Protein AF-H3R874-F1 (afdb_monomer_lite)

Radius of gyration: 22.12 Å; chains: 1; bounding box: 52×36×57 Å

Sequence (109 aa):
MIKLPDESSPEDLREIAEYSLGIKLDDREPEIAHAVWLYCRAEVQRLNATAQPVSEGCKWTYDDDGYWDSACGSSWVFNDGGPVENECNFCQKCGGKVMLPAAPEGQDD

Secondary structure (DSSP, 8-state):
---PPP---HHHHHHHHHHHH-----TT-HHHHHHHHHHHHHHHHHHHHHPPPPPS-EEEEE-TTS-EEETTTEEE--SSS-TTTTT--B-TTT-PBEEPPPPP-----

Organism: NCBI:txid660596

Foldseek 3Di:
DDDDPDPDPPVVVQVVCCVVPVDNDDPPDPVVVVVVVVVVVVVVVVCVVPQADQDQAWEWDADPVQWTAIPVGDIDHDPDDDCVVVVVQADPPRRHGYDYPDDPPDDDD

Structure (mmCIF, N/CA/C/O backbone):
data_AF-H3R874-F1
#
_entry.id   AF-H3R874-F1
#
loop_
_atom_site.group_PDB
_atom_site.id
_atom_site.type_symbol
_atom_site.label_atom_id
_atom_site.label_alt_id
_atom_site.label_comp_id
_atom_site.label_asym_id
_atom_site.label_entity_id
_atom_site.label_seq_id
_atom_site.pdbx_PDB_ins_code
_atom_site.Cartn_x
_atom_site.Cartn_y
_atom_site.Cartn_z
_atom_site.occupancy
_atom_site.B_iso_or_equiv
_atom_site.auth_seq_id
_atom_site.auth_comp_id
_atom_site.auth_asym_id
_atom_site.auth_atom_id
_atom_site.pdbx_PDB_model_num
ATOM 1 N N . MET A 1 1 ? 12.088 16.253 3.020 1.00 38.22 1 MET A N 1
ATOM 2 C CA . MET A 1 1 ? 11.505 16.563 4.344 1.00 38.22 1 MET A CA 1
ATOM 3 C C . MET A 1 1 ? 10.110 17.102 4.077 1.00 38.22 1 MET A C 1
ATOM 5 O O . MET A 1 1 ? 9.967 18.272 3.749 1.00 38.22 1 MET A O 1
ATOM 9 N N . ILE A 1 2 ? 9.115 16.215 4.030 1.00 35.97 2 ILE A N 1
ATOM 10 C CA . ILE A 1 2 ? 7.739 16.604 3.710 1.00 35.97 2 ILE A CA 1
ATOM 11 C C . ILE A 1 2 ? 7.205 17.330 4.939 1.00 35.97 2 ILE A C 1
ATOM 13 O O . ILE A 1 2 ? 7.132 16.756 6.025 1.00 35.97 2 ILE A O 1
ATOM 17 N N . LYS A 1 3 ? 6.923 18.620 4.782 1.00 36.81 3 LYS A N 1
ATOM 18 C CA . LYS A 1 3 ? 6.278 19.419 5.813 1.00 36.81 3 LYS A CA 1
ATOM 19 C C . LYS A 1 3 ? 4.809 19.007 5.792 1.00 36.81 3 LYS A C 1
ATOM 21 O O . LYS A 1 3 ? 4.113 19.308 4.826 1.00 36.81 3 LYS A O 1
ATOM 26 N N . LEU A 1 4 ? 4.385 18.234 6.790 1.00 39.78 4 LEU A N 1
ATOM 27 C CA . LEU A 1 4 ? 2.964 17.987 7.020 1.00 39.78 4 LEU A CA 1
ATOM 28 C C . LEU A 1 4 ? 2.274 19.358 7.145 1.00 39.78 4 LEU A C 1
ATOM 30 O O . LEU A 1 4 ? 2.881 20.261 7.736 1.00 39.78 4 LEU A O 1
ATOM 34 N N . PRO A 1 5 ? 1.094 19.560 6.533 1.00 45.00 5 PRO A N 1
ATOM 35 C CA . PRO A 1 5 ? 0.373 20.814 6.676 1.00 45.00 5 PRO A CA 1
ATOM 36 C C . PRO A 1 5 ? 0.139 21.077 8.163 1.00 45.00 5 PRO A C 1
ATOM 38 O O . PRO A 1 5 ? -0.196 20.159 8.912 1.00 45.00 5 PRO A O 1
ATOM 41 N N . ASP A 1 6 ? 0.413 22.320 8.553 1.00 49.25 6 ASP A N 1
ATOM 42 C CA . ASP A 1 6 ? 0.218 22.842 9.901 1.00 49.25 6 ASP A CA 1
ATOM 43 C C . ASP A 1 6 ? -1.181 22.454 10.370 1.00 49.25 6 ASP A C 1
ATOM 45 O O . ASP A 1 6 ? -2.151 22.647 9.632 1.00 49.25 6 ASP A O 1
ATOM 49 N N . GLU A 1 7 ? -1.234 21.796 11.526 1.00 51.66 7 GLU A N 1
ATOM 50 C CA . GLU A 1 7 ? -2.441 21.208 12.085 1.00 51.66 7 GLU A CA 1
ATOM 51 C C . GLU A 1 7 ? -3.552 22.257 12.043 1.00 51.66 7 GLU A C 1
ATOM 53 O O . GLU A 1 7 ? -3.449 23.315 12.664 1.00 51.66 7 GLU A O 1
ATOM 58 N N . SER A 1 8 ? -4.583 21.964 11.244 1.00 54.72 8 SER A N 1
ATOM 59 C CA . SER A 1 8 ? -5.846 22.697 11.211 1.00 54.72 8 SER A CA 1
ATOM 60 C C . SER A 1 8 ? -6.213 23.088 12.637 1.00 54.72 8 SER A C 1
ATOM 62 O O . SER A 1 8 ? -6.173 22.230 13.526 1.00 54.72 8 SER A O 1
ATOM 64 N N . SER A 1 9 ? -6.484 24.377 12.834 1.00 54.72 9 SER A N 1
ATOM 65 C CA . SER A 1 9 ? -6.677 25.020 14.130 1.00 54.72 9 SER A CA 1
ATOM 66 C C . SER A 1 9 ? -7.515 24.131 15.057 1.00 54.72 9 SER A C 1
ATOM 68 O O . SER A 1 9 ? -8.440 23.467 14.586 1.00 54.72 9 SER A O 1
ATOM 70 N N . PRO A 1 10 ? -7.275 24.115 16.379 1.00 54.81 10 PRO A N 1
ATOM 71 C CA . PRO A 1 10 ? -8.125 23.382 17.322 1.00 54.81 10 PRO A CA 1
ATOM 72 C C . PRO A 1 10 ? -9.630 23.668 17.151 1.00 54.81 10 PRO A C 1
ATOM 74 O O . PRO A 1 10 ? -10.464 22.821 17.469 1.00 54.81 10 PRO A O 1
ATOM 77 N N . GLU A 1 11 ? -9.974 24.840 16.610 1.00 55.66 11 GLU A N 1
ATOM 78 C CA . GLU A 1 11 ? -11.342 25.219 16.244 1.00 55.66 11 GLU A CA 1
ATOM 79 C C . GLU A 1 11 ? -11.886 24.439 15.030 1.00 55.66 11 GLU A C 1
ATOM 81 O O . GLU A 1 11 ? -13.043 24.023 15.048 1.00 55.66 11 GLU A O 1
ATOM 86 N N . ASP A 1 12 ? -11.047 24.132 14.036 1.00 61.09 12 ASP A N 1
ATOM 87 C CA . ASP A 1 12 ? -11.418 23.365 12.838 1.00 61.09 12 ASP A CA 1
ATOM 88 C C . ASP A 1 12 ? -11.732 21.900 13.190 1.00 61.09 12 ASP A C 1
ATOM 90 O O . ASP A 1 12 ? -12.692 21.306 12.695 1.00 61.09 12 ASP A O 1
ATOM 94 N N . LEU A 1 13 ? -10.949 21.302 14.097 1.00 57.59 13 LEU A N 1
ATOM 95 C CA . LEU A 1 13 ? -11.182 19.931 14.570 1.00 57.59 13 LEU A CA 1
ATOM 96 C C . LEU A 1 13 ? -12.442 19.824 15.438 1.00 57.59 13 LEU A C 1
ATOM 98 O O . LEU A 1 13 ? -13.149 18.813 15.380 1.00 57.59 13 LEU A O 1
ATOM 102 N N . ARG A 1 14 ? -12.745 20.871 16.216 1.00 62.09 14 ARG A N 1
ATOM 103 C CA . ARG A 1 14 ? -13.994 20.983 16.977 1.00 62.09 14 ARG A CA 1
ATOM 104 C C . ARG A 1 14 ? -15.188 21.020 16.031 1.00 62.09 14 ARG A C 1
ATOM 106 O O . ARG A 1 14 ? -16.101 20.220 16.201 1.00 62.09 14 ARG A O 1
ATOM 113 N N . GLU A 1 15 ? -15.160 21.872 15.010 1.00 63.12 15 GLU A N 1
ATOM 114 C CA . GLU A 1 15 ? -16.266 22.002 14.057 1.00 63.12 15 GLU A CA 1
ATOM 115 C C . GLU A 1 15 ? -16.545 20.686 13.307 1.00 63.12 15 GLU A C 1
ATOM 117 O O . GLU A 1 15 ? -17.700 20.273 13.184 1.00 63.12 15 GLU A O 1
ATOM 122 N N . ILE A 1 16 ? -15.499 19.957 12.897 1.00 60.62 16 ILE A N 1
ATOM 123 C CA . ILE A 1 16 ? -15.636 18.636 12.258 1.00 60.62 16 ILE A CA 1
ATOM 124 C C . ILE A 1 16 ? -16.312 17.624 13.196 1.00 60.62 16 ILE A C 1
ATOM 126 O O . ILE A 1 16 ? -17.182 16.859 12.760 1.00 60.62 16 ILE A O 1
ATOM 130 N N . ALA A 1 17 ? -15.933 17.611 14.477 1.00 61.56 17 ALA A N 1
ATOM 131 C CA . ALA A 1 17 ? -16.514 16.715 15.472 1.00 61.56 17 ALA A CA 1
ATOM 132 C C . ALA A 1 17 ? -17.977 17.076 15.787 1.00 61.56 17 ALA A C 1
ATOM 134 O O . ALA A 1 17 ? -18.828 16.185 15.837 1.00 61.56 17 ALA A O 1
ATOM 135 N N . GLU A 1 18 ? -18.288 18.366 15.938 1.00 65.81 18 GLU A N 1
ATOM 136 C CA . GLU A 1 18 ? -19.650 18.847 16.195 1.00 65.81 18 GLU A CA 1
ATOM 137 C C . GLU A 1 18 ? -20.582 18.562 15.008 1.00 65.81 18 GLU A C 1
ATOM 139 O O . GLU A 1 18 ? -21.703 18.089 15.202 1.00 65.81 18 GLU A O 1
ATOM 144 N N . TYR A 1 19 ? -20.110 18.774 13.775 1.00 64.25 19 TYR A N 1
ATOM 145 C CA . TYR A 1 19 ? -20.874 18.507 12.555 1.00 64.25 19 TYR A CA 1
ATOM 146 C C . TYR A 1 19 ? -21.130 17.010 12.338 1.00 64.25 19 TYR A C 1
ATOM 148 O O . TYR A 1 19 ? -22.250 16.607 12.024 1.00 64.25 19 TYR A O 1
ATOM 156 N N . SER A 1 20 ? -20.109 16.173 12.536 1.00 65.69 20 SER A N 1
ATOM 157 C CA . SER A 1 20 ? -20.207 14.730 12.274 1.00 65.69 20 SER A CA 1
ATOM 158 C C . SER A 1 20 ? -21.038 13.990 13.324 1.00 65.69 20 SER A C 1
ATOM 160 O O . SER A 1 20 ? -21.626 12.953 13.019 1.00 65.69 20 SER A O 1
ATOM 162 N N . LEU A 1 21 ? -21.080 14.503 14.558 1.00 62.59 21 LEU A N 1
ATOM 163 C CA . LEU A 1 21 ? -21.749 13.851 15.688 1.00 62.59 21 LEU A CA 1
ATOM 164 C C . LEU A 1 21 ? -23.035 14.563 16.133 1.00 62.59 21 LEU A C 1
ATOM 166 O O . LEU A 1 21 ? -23.816 13.981 16.884 1.00 62.59 21 LEU A O 1
ATOM 170 N N . GLY A 1 22 ? -23.278 15.801 15.692 1.00 55.25 22 GLY A N 1
ATOM 171 C CA . GLY A 1 22 ? -24.441 16.601 16.092 1.00 55.25 22 GLY A CA 1
ATOM 172 C C . GLY A 1 22 ? -24.423 17.044 17.561 1.00 55.25 22 GLY A C 1
ATOM 173 O O . GLY A 1 22 ? -25.471 17.378 18.114 1.00 55.25 22 GLY A O 1
ATOM 174 N N . ILE A 1 23 ? -23.256 17.027 18.209 1.00 58.88 23 ILE A N 1
ATOM 175 C CA . ILE A 1 23 ? -23.072 17.371 19.625 1.00 58.88 23 ILE A CA 1
ATOM 176 C C . ILE A 1 23 ? -22.330 18.702 19.686 1.00 58.88 23 ILE A C 1
ATOM 178 O O . ILE A 1 23 ? -21.256 18.805 19.112 1.00 58.88 23 ILE A O 1
ATOM 182 N N . LYS A 1 24 ? -22.863 19.707 20.393 1.00 61.59 24 LYS A N 1
ATOM 183 C CA . LYS A 1 24 ? -22.104 20.931 20.697 1.00 61.59 24 LYS A CA 1
ATOM 184 C C . LYS A 1 24 ? -21.121 20.620 21.818 1.00 61.59 24 LYS A C 1
ATOM 186 O O . LYS A 1 24 ? -21.552 20.293 22.922 1.00 61.59 24 LYS A O 1
ATOM 191 N N . LEU A 1 25 ? -19.827 20.699 21.534 1.00 56.94 25 LEU A N 1
ATOM 192 C CA . LEU A 1 25 ? -18.785 20.478 22.525 1.00 56.94 25 LEU A CA 1
ATOM 193 C C . LEU A 1 25 ? -18.624 21.792 23.289 1.00 56.94 25 LEU A C 1
ATOM 195 O O . LEU A 1 25 ? -17.944 22.688 22.807 1.00 56.94 25 LEU A O 1
ATOM 199 N N . ASP A 1 26 ? -19.297 21.979 24.427 1.00 61.75 26 ASP A N 1
ATOM 200 C CA . ASP A 1 26 ? -18.939 23.087 25.318 1.00 61.75 26 ASP A CA 1
ATOM 201 C C . ASP A 1 26 ? -17.731 22.703 26.185 1.00 61.75 26 ASP A C 1
ATOM 203 O O . ASP A 1 26 ? -17.539 21.540 26.545 1.00 61.75 26 ASP A O 1
ATOM 207 N N . ASP A 1 27 ? -16.874 23.684 26.470 1.00 55.81 27 ASP A N 1
ATOM 208 C CA . ASP A 1 27 ? -15.534 23.491 27.036 1.00 55.81 27 ASP A CA 1
ATOM 209 C C . ASP A 1 27 ? -15.523 23.037 28.517 1.00 55.81 27 ASP A C 1
ATOM 211 O O . ASP A 1 27 ? -14.499 23.165 29.194 1.00 55.81 27 ASP A O 1
ATOM 215 N N . ARG A 1 28 ? -16.646 22.553 29.079 1.00 56.78 28 ARG A N 1
ATOM 216 C CA . ARG A 1 28 ? -16.776 22.299 30.527 1.00 56.78 28 ARG A CA 1
ATOM 217 C C . ARG A 1 28 ? -17.275 20.926 30.963 1.00 56.78 28 ARG A C 1
ATOM 219 O O . ARG A 1 28 ? -17.344 20.717 32.174 1.00 56.78 28 ARG A O 1
ATOM 226 N N . GLU A 1 29 ? -17.534 19.967 30.076 1.00 59.66 29 GLU A N 1
ATOM 227 C CA . GLU A 1 29 ? -18.005 18.645 30.523 1.00 59.66 29 GLU A CA 1
ATOM 228 C C . GLU A 1 29 ? -17.024 17.494 30.215 1.00 59.66 29 GLU A C 1
ATOM 230 O O . GLU A 1 29 ? -16.929 17.043 29.069 1.00 59.66 29 GLU A O 1
ATOM 235 N N . PRO A 1 30 ? -16.324 16.933 31.233 1.00 59.25 30 PRO A N 1
ATOM 236 C CA . PRO A 1 30 ? -15.464 15.754 31.057 1.00 59.25 30 PRO A CA 1
ATOM 237 C C . PRO A 1 30 ? -16.240 14.517 30.573 1.00 59.25 30 PRO A C 1
ATOM 239 O O . PRO A 1 30 ? -15.647 13.568 30.057 1.00 59.25 30 PRO A O 1
ATOM 242 N N . GLU A 1 31 ? -17.567 14.533 30.699 1.00 60.78 31 GLU A N 1
ATOM 243 C CA . GLU A 1 31 ? -18.452 13.451 30.274 1.00 60.78 31 GLU A CA 1
ATOM 244 C C . GLU A 1 31 ? -18.611 13.390 28.746 1.00 60.78 31 GLU A C 1
ATOM 246 O O . GLU A 1 31 ? -18.642 12.296 28.181 1.00 60.78 31 GLU A O 1
ATOM 251 N N . ILE A 1 32 ? -18.596 14.537 28.052 1.00 64.88 32 ILE A N 1
ATOM 252 C CA . ILE A 1 32 ? -18.696 14.586 26.585 1.00 64.88 32 ILE A CA 1
ATOM 253 C C . ILE A 1 32 ? -17.379 14.145 25.940 1.00 64.88 32 ILE A C 1
ATOM 255 O O . ILE A 1 32 ? -17.388 13.335 25.015 1.00 64.88 32 ILE A O 1
ATOM 259 N N . ALA A 1 33 ? -16.235 14.592 26.467 1.00 70.94 33 ALA A N 1
ATOM 260 C CA . ALA A 1 33 ? -14.926 14.128 26.004 1.00 70.94 33 ALA A CA 1
ATOM 261 C C . ALA A 1 33 ? -14.773 12.604 26.170 1.00 70.94 33 ALA A C 1
ATOM 263 O O . ALA A 1 33 ? -14.255 11.922 25.284 1.00 70.94 33 ALA A O 1
ATOM 264 N N . HIS A 1 34 ? -15.284 12.050 27.275 1.00 75.81 34 HIS A N 1
ATOM 265 C CA . HIS A 1 34 ? -15.305 10.607 27.493 1.00 75.81 34 HIS A CA 1
ATOM 266 C C . HIS A 1 34 ? -16.264 9.890 26.529 1.00 75.81 34 HIS A C 1
ATOM 268 O O . HIS A 1 34 ? -15.900 8.848 25.987 1.00 75.81 34 HIS A O 1
ATOM 274 N N . ALA A 1 35 ? -17.443 10.453 26.250 1.00 79.31 35 ALA A N 1
ATOM 275 C CA . ALA A 1 35 ? -18.374 9.905 25.265 1.00 79.31 35 ALA A CA 1
ATOM 276 C C . ALA A 1 35 ? -17.779 9.891 23.844 1.00 79.31 35 ALA A C 1
ATOM 278 O O . ALA A 1 35 ? -17.849 8.866 23.165 1.00 79.31 35 ALA A O 1
ATOM 279 N N . VAL A 1 36 ? -17.120 10.978 23.425 1.00 82.88 36 VAL A N 1
ATOM 280 C CA . VAL A 1 36 ? -16.399 11.058 22.142 1.00 82.88 36 VAL A CA 1
ATOM 281 C C . VAL A 1 36 ? -15.271 10.030 22.099 1.00 82.88 36 VAL A C 1
ATOM 283 O O . VAL A 1 36 ? -15.146 9.296 21.121 1.00 82.88 36 VAL A O 1
ATOM 286 N N . TRP A 1 37 ? -14.489 9.897 23.173 1.00 83.06 37 TRP A N 1
ATOM 287 C CA . TRP A 1 37 ? -13.432 8.889 23.248 1.00 83.06 37 TRP A CA 1
ATOM 288 C C . TRP A 1 37 ? -13.977 7.458 23.140 1.00 83.06 37 TRP A C 1
ATOM 290 O O . TRP A 1 37 ? -13.430 6.644 22.394 1.00 83.06 37 TRP A O 1
ATOM 300 N N . LEU A 1 38 ? -15.071 7.144 23.843 1.00 85.94 38 LEU A N 1
ATOM 301 C CA . LEU A 1 38 ? -15.717 5.832 23.781 1.00 85.94 38 LEU A CA 1
ATOM 302 C C . LEU A 1 38 ? -16.253 5.531 22.380 1.00 85.94 38 LEU A C 1
ATOM 304 O O . LEU A 1 38 ? -16.066 4.413 21.897 1.00 85.94 38 LEU A O 1
ATOM 308 N N . TYR A 1 39 ? -16.869 6.521 21.733 1.00 84.38 39 TYR A N 1
ATOM 309 C CA . TYR A 1 39 ? -17.366 6.406 20.367 1.00 84.38 39 TYR A CA 1
ATOM 310 C C . TYR A 1 39 ? -16.225 6.160 19.375 1.00 84.38 39 TYR A C 1
ATOM 312 O O . TYR A 1 39 ? -16.231 5.148 18.674 1.00 84.38 39 TYR A O 1
ATOM 320 N N . CYS A 1 40 ? -15.196 7.014 19.378 1.00 87.69 40 CYS A N 1
ATOM 321 C CA . CYS A 1 40 ? -14.026 6.858 18.514 1.00 87.69 40 CYS A CA 1
ATOM 322 C C . CYS A 1 40 ? -13.347 5.499 18.729 1.00 87.69 40 CYS A C 1
ATOM 324 O O . CYS A 1 40 ? -12.988 4.821 17.769 1.00 87.69 40 CYS A O 1
ATOM 326 N N . ARG A 1 41 ? -13.216 5.051 19.984 1.00 89.06 41 ARG A N 1
ATOM 327 C CA . ARG A 1 41 ? -12.648 3.737 20.306 1.00 89.06 41 ARG A CA 1
ATOM 328 C C . ARG A 1 41 ? -13.490 2.587 19.748 1.00 89.06 41 ARG A C 1
ATOM 330 O O . ARG A 1 41 ? -12.919 1.646 19.200 1.00 89.06 41 ARG A O 1
ATOM 337 N N . ALA A 1 42 ? -14.814 2.641 19.894 1.00 87.19 42 ALA A N 1
ATOM 338 C CA . ALA A 1 42 ? -15.714 1.615 19.368 1.00 87.19 42 ALA A CA 1
ATOM 339 C C . ALA A 1 42 ? -15.672 1.561 17.832 1.00 87.19 42 ALA A C 1
ATOM 341 O O . ALA A 1 42 ? -15.622 0.476 17.253 1.00 87.19 42 ALA A O 1
ATOM 342 N N . GLU A 1 43 ? -15.611 2.718 17.175 1.00 89.06 43 GLU A N 1
ATOM 343 C CA . GLU A 1 43 ? -15.539 2.787 15.718 1.00 89.06 43 GLU A CA 1
ATOM 344 C C . GLU A 1 43 ? -14.198 2.266 15.183 1.00 89.06 43 GLU A C 1
ATOM 346 O O . GLU A 1 43 ? -14.179 1.462 14.253 1.00 89.06 43 GLU A O 1
ATOM 351 N N . VAL A 1 44 ? -13.075 2.599 15.831 1.00 88.12 44 VAL A N 1
ATOM 352 C CA . VAL A 1 44 ? -11.761 2.013 15.503 1.00 88.12 44 VAL A CA 1
ATOM 353 C C . VAL A 1 44 ? -11.778 0.489 15.652 1.00 88.12 44 VAL A C 1
ATOM 355 O O . VAL A 1 44 ? -11.254 -0.220 14.793 1.00 88.12 44 VAL A O 1
ATOM 358 N N . GLN A 1 45 ? -12.405 -0.047 16.704 1.00 87.75 45 GLN A N 1
ATOM 359 C CA . GLN A 1 45 ? -12.551 -1.497 16.876 1.00 87.75 45 GLN A CA 1
ATOM 360 C C . GLN A 1 45 ? -13.377 -2.130 15.750 1.00 87.75 45 GLN A C 1
ATOM 362 O O . GLN A 1 45 ? -12.992 -3.176 15.226 1.00 87.75 45 GLN A O 1
ATOM 367 N N . ARG A 1 46 ? -14.481 -1.489 15.349 1.00 91.81 46 ARG A N 1
ATOM 368 C CA . ARG A 1 46 ? -15.333 -1.949 14.247 1.00 91.81 46 ARG A CA 1
ATOM 369 C C . ARG A 1 46 ? -14.578 -1.957 12.917 1.00 91.81 46 ARG A C 1
ATOM 371 O O . ARG A 1 46 ? -14.642 -2.948 12.195 1.00 91.81 46 ARG A O 1
ATOM 378 N N . LEU A 1 47 ? -13.845 -0.886 12.615 1.00 85.31 47 LEU A N 1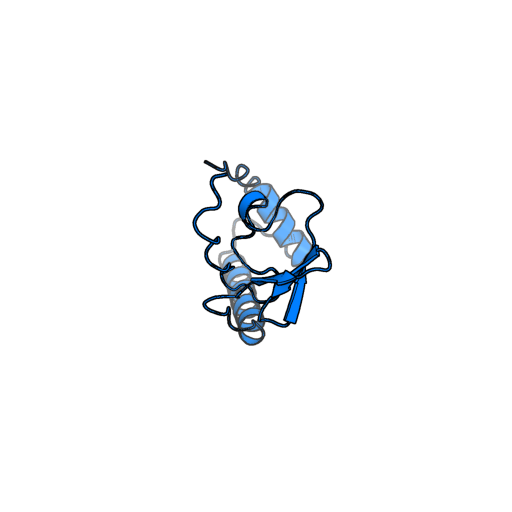
ATOM 379 C CA . LEU A 1 47 ? -13.033 -0.776 11.402 1.00 85.31 47 LEU A CA 1
ATOM 380 C C . LEU A 1 47 ? -11.937 -1.846 11.369 1.00 85.31 47 LEU A C 1
ATOM 382 O O . LEU A 1 47 ? -11.810 -2.557 10.372 1.00 85.31 47 LEU A O 1
ATOM 386 N N . ASN A 1 48 ? -11.221 -2.034 12.481 1.00 84.44 48 ASN A N 1
ATOM 387 C CA . ASN A 1 48 ? -10.184 -3.060 12.604 1.00 84.44 48 ASN A CA 1
ATOM 388 C C . ASN A 1 48 ? -10.733 -4.484 12.444 1.00 84.44 48 ASN A C 1
ATOM 390 O O . ASN A 1 48 ? -10.050 -5.329 11.875 1.00 84.44 48 ASN A O 1
ATOM 394 N N . ALA A 1 49 ? -11.965 -4.758 12.886 1.00 82.75 49 ALA A N 1
ATOM 395 C CA . ALA A 1 49 ? -12.594 -6.069 12.704 1.00 82.75 49 ALA A CA 1
ATOM 396 C C . ALA A 1 49 ? -12.843 -6.424 11.225 1.00 82.75 49 ALA A C 1
ATOM 398 O O . ALA A 1 49 ? -12.951 -7.600 10.886 1.00 82.75 49 ALA A O 1
ATOM 399 N N . THR A 1 50 ? -12.932 -5.419 10.349 1.0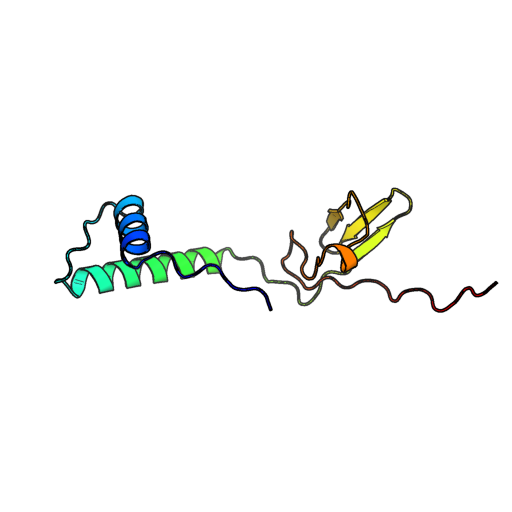0 81.44 50 THR A N 1
ATOM 400 C CA . THR A 1 50 ? -13.118 -5.598 8.899 1.00 81.44 50 THR A CA 1
ATOM 401 C C . THR A 1 50 ? -11.868 -5.293 8.077 1.00 81.44 50 THR A C 1
ATOM 403 O O . THR A 1 50 ? -11.885 -5.459 6.858 1.00 81.44 50 THR A O 1
ATOM 406 N N . ALA A 1 51 ? -10.792 -4.835 8.721 1.00 77.38 51 ALA A N 1
ATOM 407 C CA . ALA A 1 51 ? -9.548 -4.516 8.044 1.00 77.38 51 ALA A CA 1
ATOM 408 C C . ALA A 1 51 ? -8.926 -5.795 7.473 1.00 77.38 51 ALA A C 1
ATOM 410 O O . ALA A 1 51 ? -8.785 -6.805 8.167 1.00 77.38 51 ALA A O 1
ATOM 411 N N . GLN A 1 52 ? -8.547 -5.756 6.197 1.00 69.31 52 GLN A N 1
ATOM 412 C CA . GLN A 1 52 ? -7.768 -6.843 5.620 1.00 69.31 52 GLN A CA 1
ATOM 413 C C . GLN A 1 52 ? -6.347 -6.821 6.194 1.00 69.31 52 GLN A C 1
ATOM 415 O O . GLN A 1 52 ? -5.791 -5.738 6.401 1.00 69.31 52 GLN A O 1
ATOM 420 N N . PRO A 1 53 ? -5.742 -7.995 6.451 1.00 71.81 53 PRO A N 1
ATOM 421 C CA . PRO A 1 53 ? -4.361 -8.055 6.892 1.00 71.81 53 PRO A CA 1
ATOM 422 C C . PRO A 1 53 ? -3.462 -7.434 5.823 1.00 71.81 53 PRO A C 1
ATOM 424 O O . PRO A 1 53 ? -3.498 -7.830 4.657 1.00 71.81 53 PRO A O 1
ATOM 427 N N . VAL A 1 54 ? -2.648 -6.464 6.234 1.00 74.25 54 VAL A N 1
ATOM 428 C CA . VAL A 1 54 ? -1.619 -5.883 5.374 1.00 74.25 54 VAL A CA 1
ATOM 429 C C . VAL A 1 54 ? -0.602 -6.978 5.061 1.00 74.25 54 VAL A C 1
ATOM 431 O O . VAL A 1 54 ? 0.007 -7.543 5.968 1.00 74.25 54 VAL A O 1
ATOM 434 N N . SER A 1 55 ? -0.428 -7.306 3.782 1.00 76.44 55 SER A N 1
ATOM 435 C CA . SER A 1 55 ? 0.590 -8.274 3.359 1.00 76.44 55 SER A CA 1
ATOM 436 C C . SER A 1 55 ? 1.990 -7.701 3.603 1.00 76.44 55 SER A C 1
ATOM 438 O O . SER A 1 55 ? 2.235 -6.556 3.232 1.00 76.44 55 SER A O 1
ATOM 440 N N . GLU A 1 56 ? 2.934 -8.483 4.136 1.00 84.88 56 GLU A N 1
ATOM 441 C CA . GLU A 1 56 ? 4.318 -8.021 4.382 1.00 84.88 56 GLU A CA 1
ATOM 442 C C . GLU A 1 56 ? 5.011 -7.483 3.115 1.00 84.88 56 GLU A C 1
ATOM 444 O O . GLU A 1 56 ? 5.852 -6.588 3.187 1.00 84.88 56 GLU A O 1
ATOM 449 N N . 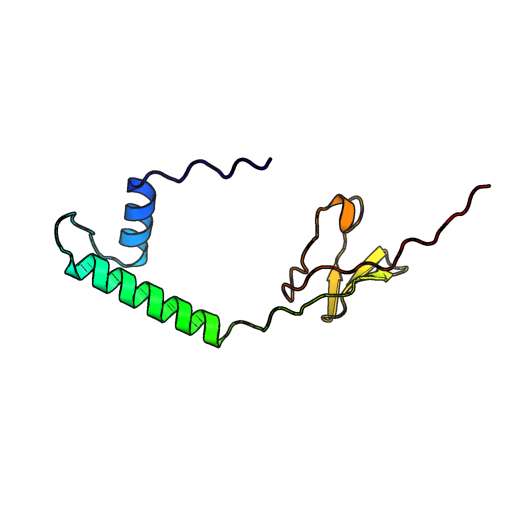GLY A 1 57 ? 4.595 -7.964 1.941 1.00 94.06 57 GLY A N 1
ATOM 450 C CA . GLY A 1 57 ? 4.979 -7.408 0.652 1.00 94.06 57 GLY A CA 1
ATOM 451 C C . GLY A 1 57 ? 3.994 -7.768 -0.458 1.00 94.06 57 GLY A C 1
ATOM 452 O O . GLY A 1 57 ? 3.211 -8.709 -0.344 1.00 94.06 57 GLY A O 1
ATOM 453 N N . CYS A 1 58 ? 4.052 -7.012 -1.548 1.00 95.56 58 CYS A N 1
ATOM 454 C CA . CYS A 1 58 ? 3.277 -7.206 -2.762 1.00 95.56 58 CYS A CA 1
ATOM 455 C C . CYS A 1 58 ? 4.231 -7.146 -3.958 1.00 95.56 58 CYS A C 1
ATOM 457 O O . CYS A 1 58 ? 4.723 -6.075 -4.315 1.00 95.56 58 CYS A O 1
ATOM 459 N N . LYS A 1 59 ? 4.536 -8.307 -4.550 1.00 96.81 59 LYS A N 1
ATOM 460 C CA . LYS A 1 59 ? 5.434 -8.375 -5.708 1.00 96.81 59 LYS A CA 1
ATOM 461 C C . LYS A 1 59 ? 4.746 -7.779 -6.927 1.00 96.81 59 LYS A C 1
ATOM 463 O O . LYS A 1 59 ? 3.622 -8.174 -7.221 1.00 96.81 59 LYS A O 1
ATOM 468 N N . TRP A 1 60 ? 5.407 -6.848 -7.600 1.00 96.88 60 TRP A N 1
ATOM 469 C CA . TRP A 1 60 ? 4.936 -6.258 -8.848 1.00 96.88 60 TRP A CA 1
ATOM 470 C C . TRP A 1 60 ? 5.860 -6.679 -9.986 1.00 96.88 60 TRP A C 1
ATOM 472 O O . TRP A 1 60 ? 7.076 -6.731 -9.809 1.00 96.88 60 TRP A O 1
ATOM 482 N N . THR A 1 61 ? 5.288 -6.998 -11.138 1.00 96.06 61 THR A N 1
ATOM 483 C CA . THR A 1 61 ? 6.005 -7.382 -12.356 1.00 96.06 61 THR A CA 1
ATOM 484 C C . THR A 1 61 ? 5.498 -6.548 -13.513 1.00 96.06 61 THR A C 1
ATOM 486 O O . THR A 1 61 ? 4.291 -6.393 -13.661 1.00 96.06 61 THR A O 1
ATOM 489 N N . TYR A 1 62 ? 6.418 -6.017 -14.308 1.00 95.25 62 TYR A N 1
ATOM 490 C CA . TYR A 1 62 ? 6.069 -5.323 -15.538 1.00 95.25 62 TYR A CA 1
ATOM 491 C C . TYR A 1 62 ? 5.791 -6.344 -16.642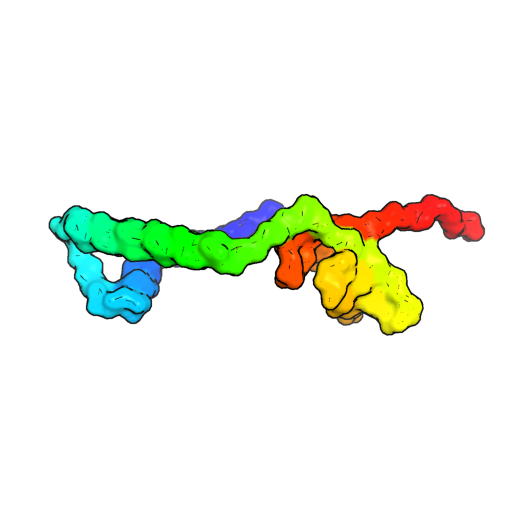 1.00 95.25 62 TYR A C 1
ATOM 493 O O . TYR A 1 62 ? 6.556 -7.306 -16.771 1.00 95.25 62 TYR A O 1
ATOM 501 N N . ASP A 1 63 ? 4.706 -6.156 -17.383 1.00 90.44 63 ASP A N 1
ATOM 502 C CA . ASP A 1 63 ? 4.336 -6.982 -18.529 1.00 90.44 63 ASP A CA 1
ATOM 503 C C . ASP A 1 63 ? 4.612 -6.279 -19.870 1.00 90.44 63 ASP A C 1
ATOM 505 O O . ASP A 1 63 ? 4.957 -5.096 -19.930 1.00 90.44 63 ASP A O 1
ATOM 509 N N . ASP A 1 64 ? 4.486 -7.038 -20.960 1.00 90.44 64 ASP A N 1
ATOM 510 C CA . ASP A 1 64 ? 4.741 -6.551 -22.321 1.00 90.44 64 ASP A CA 1
ATOM 511 C C . ASP A 1 64 ? 3.657 -5.573 -22.819 1.00 90.44 64 ASP A C 1
ATOM 513 O O . ASP A 1 64 ? 3.886 -4.835 -23.780 1.00 90.44 64 ASP A O 1
ATOM 517 N N . ASP A 1 65 ? 2.495 -5.540 -22.159 1.00 90.88 65 ASP A N 1
ATOM 518 C CA . ASP A 1 65 ? 1.369 -4.656 -22.479 1.00 90.88 65 ASP A CA 1
ATOM 519 C C . ASP A 1 65 ? 1.497 -3.276 -21.802 1.00 90.88 65 ASP A C 1
ATOM 521 O O . ASP A 1 65 ? 0.677 -2.381 -22.029 1.00 90.88 65 ASP A O 1
ATOM 525 N N . GLY A 1 66 ? 2.552 -3.071 -21.006 1.00 90.50 66 GLY A N 1
ATOM 526 C CA . GLY A 1 66 ? 2.864 -1.803 -20.354 1.00 90.50 66 GLY A CA 1
ATOM 527 C C . GLY A 1 66 ? 2.236 -1.625 -18.972 1.00 90.50 66 GLY A C 1
ATOM 528 O O . GLY A 1 66 ? 2.185 -0.503 -18.458 1.00 90.50 66 GLY A O 1
ATOM 529 N N . TYR A 1 67 ? 1.761 -2.707 -18.359 1.00 95.94 67 TYR A N 1
ATOM 530 C CA . TYR A 1 67 ? 1.178 -2.707 -17.026 1.00 95.94 67 TYR A CA 1
ATOM 531 C C . TYR A 1 67 ? 2.132 -3.296 -15.987 1.00 95.94 67 TYR A C 1
ATOM 533 O O . TYR A 1 67 ? 3.031 -4.087 -16.254 1.00 95.94 67 TYR A O 1
ATOM 541 N N . TRP A 1 68 ? 1.909 -2.891 -14.742 1.00 96.69 68 TRP A N 1
ATOM 542 C CA . TRP A 1 68 ? 2.509 -3.479 -13.557 1.00 96.69 68 TRP A CA 1
ATOM 543 C C . TRP A 1 68 ? 1.489 -4.378 -12.873 1.00 96.69 68 TRP A C 1
ATOM 545 O O . TRP A 1 68 ? 0.621 -3.905 -12.134 1.00 96.69 68 TRP A O 1
ATOM 555 N N . ASP A 1 69 ? 1.613 -5.678 -13.092 1.00 96.62 69 ASP A N 1
ATOM 556 C CA . ASP A 1 69 ? 0.804 -6.688 -12.429 1.00 96.62 69 ASP A CA 1
ATOM 557 C C . ASP A 1 69 ? 1.304 -6.943 -11.011 1.00 96.62 69 ASP A C 1
ATOM 559 O O . ASP A 1 69 ? 2.481 -7.205 -10.766 1.00 96.62 69 ASP A O 1
ATOM 563 N N . SER A 1 70 ? 0.388 -6.884 -10.049 1.00 95.44 70 SER A N 1
ATOM 564 C CA . SER A 1 70 ? 0.673 -7.119 -8.636 1.00 95.44 70 SER A CA 1
ATOM 565 C C . SER A 1 70 ? 0.231 -8.509 -8.183 1.00 95.44 70 SER A C 1
ATOM 567 O O . SER A 1 70 ? -0.814 -9.018 -8.586 1.00 95.44 70 SER A O 1
ATOM 569 N N . ALA A 1 71 ? 0.979 -9.105 -7.254 1.00 95.38 71 ALA A N 1
ATOM 570 C CA . ALA A 1 71 ? 0.698 -10.433 -6.704 1.00 95.38 71 ALA A CA 1
ATOM 571 C C . ALA A 1 71 ? -0.662 -10.532 -5.987 1.00 95.38 71 ALA A C 1
ATOM 573 O O . ALA A 1 71 ? -1.202 -11.625 -5.836 1.00 95.38 71 ALA A O 1
ATOM 574 N N . CYS A 1 72 ? -1.235 -9.403 -5.556 1.00 94.25 72 CYS A N 1
ATOM 575 C CA . CYS A 1 72 ? -2.585 -9.355 -4.993 1.00 94.25 72 CYS A CA 1
ATOM 576 C C . CYS A 1 72 ? -3.693 -9.279 -6.066 1.00 94.25 72 CYS A C 1
ATOM 578 O O . CYS A 1 72 ? -4.873 -9.139 -5.727 1.00 94.25 72 CYS A O 1
ATOM 580 N N . GLY A 1 73 ? -3.341 -9.377 -7.352 1.00 94.69 73 GLY A N 1
ATOM 581 C CA . GLY A 1 73 ? -4.265 -9.475 -8.482 1.00 94.69 73 GLY A CA 1
ATOM 582 C C . GLY A 1 73 ? -4.851 -8.136 -8.921 1.00 94.69 73 GLY A C 1
ATOM 583 O O . GLY A 1 73 ? -6.051 -8.051 -9.173 1.00 94.69 73 GLY A O 1
ATOM 584 N N . SER A 1 74 ? -4.060 -7.068 -8.895 1.00 95.69 74 SER A N 1
ATOM 585 C CA . SER A 1 74 ? -4.401 -5.775 -9.507 1.00 95.69 74 SER A CA 1
ATOM 586 C C . SER A 1 74 ? -3.311 -5.358 -10.485 1.00 95.69 74 SER A C 1
ATOM 588 O O . SER A 1 74 ? -2.143 -5.639 -10.226 1.00 95.69 74 SER A O 1
ATOM 590 N N . SER A 1 75 ? -3.687 -4.648 -11.540 1.00 96.38 75 SER A N 1
ATOM 591 C CA . SER A 1 75 ? -2.766 -4.134 -12.555 1.00 96.38 75 SER A CA 1
ATOM 592 C C . SER A 1 75 ? -2.738 -2.611 -12.493 1.00 96.38 75 SER A C 1
ATOM 594 O O . SER A 1 75 ? -3.777 -1.975 -12.289 1.00 96.38 75 SER A O 1
ATOM 596 N N . TRP A 1 76 ? -1.554 -2.029 -12.647 1.00 96.06 76 TRP A N 1
ATOM 597 C CA . TRP A 1 76 ? -1.326 -0.589 -12.541 1.00 96.06 76 TRP A CA 1
ATOM 598 C C . TRP A 1 76 ? -0.654 -0.072 -13.806 1.00 96.06 76 TRP A C 1
ATOM 600 O O . TRP A 1 76 ? 0.191 -0.748 -14.378 1.00 96.06 76 TRP A O 1
ATOM 610 N N . VAL A 1 77 ? -1.002 1.137 -14.229 1.00 95.56 77 VAL A N 1
ATOM 611 C CA . VAL A 1 77 ? -0.334 1.830 -15.333 1.00 95.56 77 VAL A CA 1
ATOM 612 C C . VAL A 1 77 ? 0.080 3.210 -14.851 1.00 95.56 77 VAL A C 1
ATOM 614 O O . VAL A 1 77 ? -0.661 3.865 -14.112 1.00 95.56 77 VAL A O 1
ATOM 617 N N . PHE A 1 78 ? 1.267 3.638 -15.258 1.00 94.38 78 PHE A N 1
ATOM 618 C CA . PHE A 1 78 ? 1.792 4.965 -14.975 1.00 94.38 78 PHE A CA 1
ATOM 619 C C . PHE A 1 78 ? 1.862 5.742 -16.284 1.00 94.38 78 PHE A C 1
ATOM 621 O O . PHE A 1 78 ? 2.291 5.209 -17.302 1.00 94.38 78 PHE A O 1
ATOM 628 N N . ASN A 1 79 ? 1.415 7.000 -16.266 1.00 93.94 79 ASN A N 1
ATOM 629 C CA . ASN A 1 79 ? 1.501 7.861 -17.449 1.00 93.94 79 ASN A CA 1
ATOM 630 C C . ASN A 1 79 ? 2.952 8.270 -17.759 1.00 93.94 79 ASN A C 1
ATOM 632 O O . ASN A 1 79 ? 3.250 8.615 -18.898 1.00 93.94 79 ASN A O 1
ATOM 636 N N . ASP A 1 80 ? 3.821 8.263 -16.744 1.00 92.75 80 ASP A N 1
ATOM 637 C CA . ASP A 1 80 ? 5.249 8.560 -16.841 1.00 92.75 80 ASP A CA 1
ATOM 638 C C . ASP A 1 80 ? 6.017 7.781 -15.756 1.00 92.75 80 ASP A C 1
ATOM 640 O O . ASP A 1 80 ? 5.552 7.683 -14.616 1.00 92.75 80 ASP A O 1
ATOM 644 N N . GLY A 1 81 ? 7.176 7.219 -16.108 1.00 91.62 81 GLY A N 1
ATOM 645 C CA . GLY A 1 81 ? 7.997 6.380 -15.225 1.00 91.62 81 GLY A CA 1
ATOM 646 C C . GLY A 1 81 ? 7.338 5.068 -14.767 1.00 91.62 81 GLY A C 1
ATOM 647 O O . GLY A 1 81 ? 6.387 4.570 -15.367 1.00 91.62 81 GLY A O 1
ATOM 648 N N . GLY A 1 82 ? 7.869 4.486 -13.690 1.00 93.50 82 GLY A N 1
ATOM 649 C CA . GLY A 1 82 ? 7.355 3.282 -13.046 1.00 93.50 82 GLY A CA 1
ATOM 650 C C . GLY A 1 82 ? 7.120 3.472 -11.542 1.00 93.50 82 GLY A C 1
ATOM 651 O O . GLY A 1 82 ? 7.092 4.598 -11.036 1.00 93.50 82 GLY A O 1
ATOM 652 N N . PRO A 1 83 ? 6.937 2.374 -10.787 1.00 95.56 83 PRO A N 1
ATOM 653 C CA . PRO A 1 83 ? 6.617 2.430 -9.366 1.00 95.56 83 PRO A CA 1
ATOM 654 C C . PRO A 1 83 ? 7.659 3.176 -8.523 1.00 95.56 83 PRO A C 1
ATOM 656 O O . PRO A 1 83 ? 7.292 3.776 -7.515 1.00 95.56 83 PRO A O 1
ATOM 659 N N . VAL A 1 84 ? 8.939 3.151 -8.916 1.00 94.62 84 VAL A N 1
ATOM 660 C CA . VAL A 1 84 ? 10.021 3.831 -8.183 1.00 94.62 84 VAL A CA 1
ATOM 661 C C . VAL A 1 84 ? 9.924 5.343 -8.361 1.00 94.62 84 VAL A C 1
ATOM 663 O O . VAL A 1 84 ? 9.905 6.072 -7.373 1.00 94.62 84 VAL A O 1
ATOM 666 N N . GLU A 1 85 ? 9.814 5.812 -9.603 1.00 95.81 85 GLU A N 1
ATOM 667 C CA . GLU A 1 85 ? 9.737 7.234 -9.954 1.00 95.81 85 GLU A CA 1
ATOM 668 C C . GLU A 1 85 ? 8.461 7.885 -9.409 1.00 95.81 85 GLU A C 1
ATOM 670 O O . GLU A 1 85 ? 8.457 9.067 -9.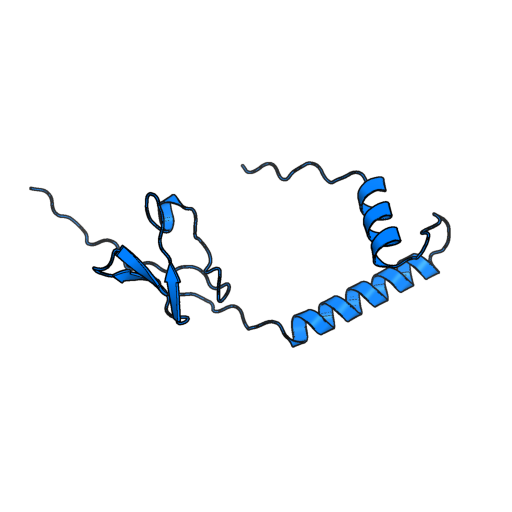077 1.00 95.81 85 GLU A O 1
ATOM 675 N N . ASN A 1 86 ? 7.393 7.096 -9.269 1.00 95.25 86 ASN A N 1
ATOM 676 C CA . ASN A 1 86 ? 6.102 7.529 -8.736 1.00 95.25 86 ASN A CA 1
ATOM 677 C C . ASN A 1 86 ? 5.955 7.298 -7.220 1.00 95.25 86 ASN A C 1
ATOM 679 O O . ASN A 1 86 ? 4.842 7.361 -6.697 1.00 95.25 86 ASN A O 1
ATOM 683 N N . GLU A 1 87 ? 7.044 6.975 -6.514 1.00 95.50 87 GLU A N 1
ATOM 684 C CA . GLU A 1 87 ? 7.069 6.759 -5.059 1.00 95.50 87 GLU A CA 1
ATOM 685 C C . GLU A 1 87 ? 6.010 5.746 -4.561 1.00 95.50 87 GLU A C 1
ATOM 687 O O . GLU A 1 87 ? 5.529 5.807 -3.421 1.00 95.50 87 GLU A O 1
ATOM 692 N N . CYS A 1 88 ? 5.657 4.769 -5.402 1.00 95.12 88 CYS A N 1
ATOM 693 C CA . CYS A 1 88 ? 4.706 3.705 -5.091 1.00 95.12 88 CYS A CA 1
ATOM 694 C C . CYS A 1 88 ? 5.354 2.654 -4.186 1.00 95.12 88 CYS A C 1
ATOM 696 O O . CYS A 1 88 ? 5.675 1.540 -4.591 1.00 95.12 88 CYS A O 1
ATOM 698 N N . ASN A 1 89 ? 5.536 3.028 -2.921 1.00 95.75 89 ASN A N 1
ATOM 699 C CA . ASN A 1 89 ? 6.168 2.208 -1.890 1.00 95.75 89 ASN A CA 1
ATOM 700 C C . ASN A 1 89 ? 5.247 1.104 -1.341 1.00 95.75 89 ASN A C 1
ATOM 702 O O . ASN A 1 89 ? 5.729 0.081 -0.852 1.00 95.75 89 ASN A O 1
ATOM 706 N N . PHE A 1 90 ? 3.927 1.299 -1.413 1.00 95.94 90 PHE A N 1
ATOM 707 C CA . PHE A 1 90 ? 2.907 0.367 -0.923 1.00 95.94 90 PHE A CA 1
ATOM 708 C C . PHE A 1 90 ? 1.823 0.153 -1.979 1.00 95.94 90 PHE A C 1
ATOM 710 O O . PHE A 1 90 ? 1.418 1.087 -2.666 1.00 95.94 90 PHE A O 1
ATOM 717 N N . CYS A 1 91 ? 1.339 -1.080 -2.098 1.00 95.12 91 CYS A N 1
ATOM 718 C CA . CYS A 1 91 ? 0.279 -1.430 -3.028 1.00 95.12 91 CYS A CA 1
ATOM 719 C C . CYS A 1 91 ? -1.054 -0.851 -2.550 1.00 95.12 91 CYS A C 1
ATOM 721 O O . CYS A 1 91 ? -1.511 -1.154 -1.449 1.00 95.12 91 CYS A O 1
ATOM 723 N N . GLN A 1 92 ? -1.728 -0.091 -3.408 1.00 93.31 92 GLN A N 1
ATOM 724 C CA . GLN A 1 92 ? -2.973 0.600 -3.070 1.00 93.31 92 GLN A CA 1
ATOM 725 C C . GLN A 1 92 ? -4.157 -0.362 -2.878 1.00 93.31 92 GLN A C 1
ATOM 727 O O . GLN A 1 92 ? -5.157 0.016 -2.277 1.00 93.31 92 GLN A O 1
ATOM 732 N N . LYS A 1 93 ? -4.051 -1.611 -3.359 1.00 93.50 93 LYS A N 1
ATOM 733 C CA . LYS A 1 93 ? -5.074 -2.647 -3.144 1.00 93.50 93 LYS A CA 1
ATOM 734 C C . LYS A 1 93 ? -4.933 -3.329 -1.782 1.00 93.50 93 LYS A C 1
ATOM 736 O O . LYS A 1 93 ? -5.892 -3.378 -1.025 1.00 93.50 93 LYS A O 1
ATOM 741 N N . CYS A 1 94 ? -3.765 -3.911 -1.498 1.00 92.56 94 CYS A N 1
ATOM 742 C CA . CYS A 1 94 ? -3.570 -4.782 -0.329 1.00 92.56 94 CYS A CA 1
ATOM 743 C C . CYS A 1 94 ? -2.765 -4.141 0.813 1.00 92.56 94 CYS A C 1
ATOM 745 O O . CYS A 1 94 ? -2.530 -4.786 1.831 1.00 92.56 94 CYS A O 1
ATOM 747 N N . GLY A 1 95 ? -2.278 -2.910 0.634 1.00 92.31 95 GLY A N 1
ATOM 748 C CA . GLY A 1 95 ? -1.469 -2.179 1.613 1.00 92.31 95 GLY A CA 1
ATOM 749 C C . GLY A 1 95 ? -0.032 -2.682 1.780 1.00 92.31 95 GLY A C 1
ATOM 750 O O . GLY A 1 95 ? 0.751 -2.049 2.481 1.00 92.31 95 GLY A O 1
ATOM 751 N N . GLY A 1 96 ? 0.344 -3.804 1.161 1.00 93.69 96 GLY A N 1
ATOM 752 C CA . GLY A 1 96 ? 1.681 -4.372 1.323 1.00 93.69 96 GLY A CA 1
ATOM 753 C C . GLY A 1 96 ? 2.778 -3.594 0.615 1.00 93.69 96 GLY A C 1
ATOM 754 O O . GLY A 1 96 ? 2.530 -2.966 -0.413 1.00 93.69 96 GLY A O 1
ATOM 755 N N . LYS A 1 97 ? 4.008 -3.676 1.133 1.00 96.06 97 LYS A N 1
ATOM 756 C CA . LYS A 1 97 ? 5.176 -3.011 0.538 1.00 96.06 97 LYS A CA 1
ATOM 757 C C . LYS A 1 97 ? 5.412 -3.504 -0.892 1.00 96.06 97 LYS A C 1
ATOM 759 O O . LYS A 1 97 ? 5.495 -4.710 -1.110 1.00 96.06 97 LYS A O 1
ATOM 764 N N . VAL A 1 98 ? 5.537 -2.598 -1.857 1.00 96.75 98 VAL A N 1
ATOM 765 C CA . VAL A 1 98 ? 5.807 -2.967 -3.254 1.00 96.75 98 VAL A CA 1
ATOM 766 C C . VAL A 1 98 ? 7.204 -3.577 -3.358 1.00 96.75 98 VAL A C 1
ATOM 768 O O . VAL A 1 98 ? 8.186 -3.002 -2.886 1.00 96.75 98 VAL A O 1
ATOM 771 N N . MET A 1 99 ? 7.286 -4.765 -3.956 1.00 96.25 99 MET A N 1
ATOM 772 C CA . MET A 1 99 ? 8.538 -5.476 -4.213 1.00 96.25 99 MET A CA 1
ATOM 773 C C . MET A 1 99 ? 8.721 -5.634 -5.718 1.00 96.25 99 MET A C 1
ATOM 775 O O . MET A 1 99 ? 7.970 -6.364 -6.364 1.00 96.25 99 MET A O 1
ATOM 779 N N . LEU A 1 100 ? 9.721 -4.960 -6.269 1.00 94.56 100 LEU A N 1
ATOM 780 C CA . LEU A 1 100 ? 10.056 -5.041 -7.686 1.00 94.56 100 LEU A CA 1
ATOM 781 C C . LEU A 1 100 ? 11.095 -6.147 -7.918 1.00 94.56 100 LEU A C 1
ATOM 783 O O . LEU A 1 100 ? 11.885 -6.436 -7.011 1.00 94.56 100 LEU A O 1
ATOM 787 N N . PRO A 1 101 ? 11.113 -6.795 -9.098 1.00 87.69 101 PRO A N 1
ATOM 788 C CA . PRO A 1 101 ? 12.238 -7.634 -9.483 1.00 87.69 101 PRO A CA 1
ATOM 789 C C . PRO A 1 101 ? 13.523 -6.799 -9.475 1.00 87.69 101 PRO A C 1
ATOM 791 O O . PRO A 1 101 ? 13.497 -5.605 -9.776 1.00 87.69 101 PRO A O 1
ATOM 794 N N . ALA A 1 102 ? 14.647 -7.425 -9.121 1.00 72.81 102 ALA A N 1
ATOM 795 C CA . ALA A 1 102 ? 15.945 -6.787 -9.291 1.00 72.81 102 ALA A CA 1
ATOM 796 C C . ALA A 1 102 ? 16.103 -6.391 -10.766 1.00 72.81 102 ALA A C 1
ATOM 798 O O . ALA A 1 102 ? 15.792 -7.193 -11.651 1.00 72.81 102 ALA A O 1
ATOM 799 N N . ALA A 1 103 ? 16.543 -5.156 -11.020 1.00 60.06 103 ALA A N 1
ATOM 800 C CA . ALA A 1 103 ? 16.874 -4.732 -12.372 1.00 60.06 103 ALA A CA 1
ATOM 801 C C . ALA A 1 103 ? 17.922 -5.699 -12.954 1.00 60.06 103 ALA A C 1
ATOM 803 O O . ALA A 1 103 ? 18.817 -6.122 -12.214 1.00 60.06 103 ALA A O 1
ATOM 804 N N . PRO A 1 104 ? 17.827 -6.078 -14.239 1.00 48.09 104 PRO A N 1
ATOM 805 C CA . PRO A 1 104 ? 18.888 -6.845 -14.871 1.00 48.09 104 PRO A CA 1
ATOM 806 C C . PRO A 1 104 ? 20.186 -6.024 -14.830 1.00 48.09 104 PRO A C 1
ATOM 808 O O . PRO A 1 104 ? 20.227 -4.880 -15.281 1.00 48.09 104 PRO A O 1
ATOM 811 N N . GLU A 1 105 ? 21.233 -6.593 -14.236 1.00 46.25 105 GLU A N 1
ATOM 812 C CA . GLU A 1 105 ? 22.572 -6.007 -14.217 1.00 46.25 105 GLU A CA 1
ATOM 813 C C . GLU A 1 105 ? 23.137 -5.974 -15.649 1.00 46.25 105 GLU A C 1
ATOM 815 O O . GLU A 1 105 ? 23.391 -7.026 -16.227 1.00 46.25 105 GLU A O 1
ATOM 820 N N . GLY A 1 106 ? 23.348 -4.772 -16.196 1.00 50.28 106 GLY A N 1
ATOM 821 C CA . GLY A 1 106 ? 24.287 -4.501 -17.291 1.00 50.28 106 GLY A CA 1
ATOM 822 C C . GLY A 1 106 ? 23.901 -4.970 -18.702 1.00 50.28 106 GLY A C 1
ATOM 823 O O . GLY A 1 106 ? 23.9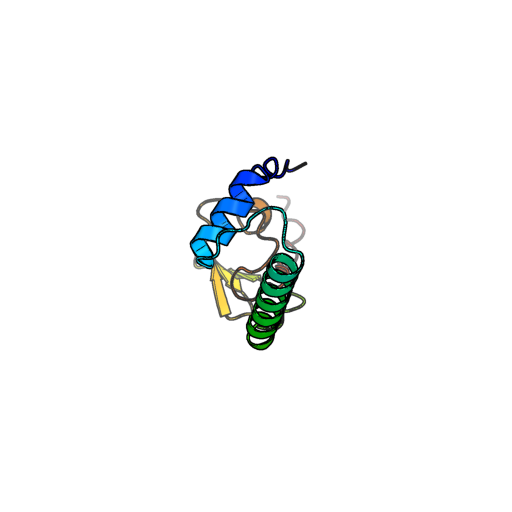92 -6.147 -19.041 1.00 50.28 106 GLY A O 1
ATOM 824 N N . GLN A 1 107 ? 23.636 -4.006 -19.582 1.00 37.88 107 GLN A N 1
ATOM 825 C CA . GLN A 1 107 ? 24.022 -4.095 -20.993 1.00 37.88 107 GLN A CA 1
ATOM 826 C C . GLN A 1 107 ? 24.734 -2.786 -21.346 1.00 37.88 107 GLN A C 1
ATOM 828 O O . GLN A 1 107 ? 24.101 -1.792 -21.692 1.00 37.88 107 GLN A O 1
ATOM 833 N N . ASP A 1 108 ? 26.052 -2.788 -21.142 1.00 42.81 108 ASP A N 1
ATOM 834 C CA . ASP A 1 108 ? 26.972 -1.832 -21.755 1.00 42.81 108 ASP A CA 1
ATOM 835 C C . ASP A 1 108 ? 27.262 -2.342 -23.179 1.00 42.81 108 ASP A C 1
ATOM 837 O O . ASP A 1 108 ? 27.822 -3.432 -23.320 1.00 42.81 108 ASP A O 1
ATOM 841 N N . ASP A 1 109 ? 26.880 -1.575 -24.205 1.00 43.31 109 ASP A N 1
ATOM 842 C CA . ASP A 1 109 ? 27.384 -1.699 -25.586 1.00 43.31 109 ASP A CA 1
ATOM 843 C C . ASP A 1 109 ? 28.289 -0.499 -25.917 1.00 43.31 109 ASP A C 1
ATOM 845 O O . ASP A 1 109 ? 27.866 0.658 -25.666 1.00 43.31 109 ASP A O 1
#

pLDDT: mean 77.21, std 18.77, range [35.97, 96.88]